Protein AF-A0A382N7G3-F1 (afdb_monomer)

Radius of gyration: 21.04 Å; Cα contacts (8 Å, |Δi|>4): 27; chains: 1; bounding box: 31×36×62 Å

Secondary structure (DSSP, 8-state):
-HHHHHHHHHHHHHHHHHHHHHHHHHHHHHHHHHHHHHS-HHHHHHH---TTSGGGGTTS---GGGSTTSS--S--GGGS-TTT-

Foldseek 3Di:
DVVVVVVVVVVVVVVVVVVVVVVVVVVVVVVVVVLLVQDDPVQNVQADDDPPDPVVVVPDDDQLCPDDVSHDGHRDPVNDDPVND

Structure (mmCIF, N/CA/C/O backbone):
data_AF-A0A382N7G3-F1
#
_entry.id   AF-A0A382N7G3-F1
#
loop_
_atom_site.group_PDB
_atom_site.id
_atom_site.type_symbol
_atom_site.label_atom_id
_atom_site.label_alt_id
_atom_site.label_comp_id
_atom_site.label_asym_id
_atom_site.label_entity_id
_atom_site.label_seq_id
_atom_site.pdbx_PDB_ins_code
_atom_site.Cartn_x
_atom_site.Cartn_y
_atom_site.Cartn_z
_atom_site.occupancy
_atom_site.B_iso_or_equiv
_atom_site.auth_seq_id
_atom_site.auth_comp_id
_atom_site.auth_asym_id
_atom_site.auth_atom_id
_atom_site.pdbx_PDB_model_num
ATOM 1 N N . MET A 1 1 ? -6.342 -19.016 48.947 1.00 56.94 1 MET A N 1
ATOM 2 C CA . MET A 1 1 ? -6.798 -17.614 48.753 1.00 56.94 1 MET A CA 1
ATOM 3 C C . MET A 1 1 ? -5.785 -16.702 48.044 1.00 56.94 1 MET A C 1
ATOM 5 O O . MET A 1 1 ? -6.219 -15.849 47.283 1.00 56.94 1 MET A O 1
ATOM 9 N N . LYS A 1 2 ? -4.460 -16.859 48.226 1.00 50.16 2 LYS A N 1
ATOM 10 C CA . LYS A 1 2 ? -3.446 -16.047 47.508 1.00 50.16 2 LYS A CA 1
ATOM 11 C C . LYS A 1 2 ? -3.360 -16.350 45.997 1.00 50.16 2 LYS A C 1
ATOM 13 O O . LYS A 1 2 ? -3.274 -15.422 45.205 1.00 50.16 2 LYS A O 1
ATOM 18 N N . PHE A 1 3 ? -3.493 -17.618 45.595 1.00 54.12 3 PHE A N 1
ATOM 19 C CA . PHE A 1 3 ? -3.452 -18.027 44.180 1.00 54.12 3 PHE A CA 1
ATOM 20 C C . PHE A 1 3 ? -4.651 -17.538 43.352 1.00 54.12 3 PHE A C 1
ATOM 22 O O . PHE A 1 3 ? -4.476 -17.146 42.205 1.00 54.12 3 PHE A O 1
ATOM 29 N N . ALA A 1 4 ? -5.847 -17.464 43.948 1.00 56.56 4 ALA A N 1
ATOM 30 C CA . ALA A 1 4 ? -7.039 -16.942 43.276 1.00 56.56 4 ALA A CA 1
ATOM 31 C C . ALA A 1 4 ? -6.872 -15.470 42.859 1.00 56.56 4 ALA A C 1
ATOM 33 O O . ALA A 1 4 ? -7.258 -15.109 41.756 1.00 56.56 4 ALA A O 1
ATOM 34 N N . ARG A 1 5 ? -6.219 -14.649 43.697 1.00 57.00 5 ARG A N 1
ATOM 35 C CA . ARG A 1 5 ? -5.947 -13.229 43.412 1.00 57.00 5 ARG A CA 1
ATOM 36 C C . ARG A 1 5 ? -4.912 -13.034 42.300 1.00 57.00 5 ARG A C 1
ATOM 38 O O . ARG A 1 5 ? -5.045 -12.110 41.510 1.00 57.00 5 ARG A O 1
ATOM 45 N N . ILE A 1 6 ? -3.915 -13.919 42.213 1.00 60.88 6 ILE A N 1
ATOM 46 C CA . ILE A 1 6 ? -2.910 -13.900 41.136 1.00 60.88 6 ILE A CA 1
ATOM 47 C C . ILE A 1 6 ? -3.569 -14.239 39.790 1.00 60.88 6 ILE A C 1
ATOM 49 O O . ILE A 1 6 ? -3.334 -13.547 38.803 1.00 60.88 6 ILE A O 1
ATOM 53 N N . PHE A 1 7 ? -4.466 -15.230 39.761 1.00 59.03 7 PHE A N 1
ATOM 54 C CA . PHE A 1 7 ? -5.235 -15.567 38.559 1.00 59.03 7 PHE A CA 1
ATOM 55 C C . PHE A 1 7 ? -6.158 -14.430 38.094 1.00 59.03 7 PHE A C 1
ATOM 57 O O . PHE A 1 7 ? -6.268 -14.194 36.892 1.00 59.03 7 PHE A O 1
ATOM 64 N N . THR A 1 8 ? -6.783 -13.683 39.013 1.00 63.38 8 THR A N 1
ATOM 65 C CA . THR A 1 8 ? -7.643 -12.546 38.637 1.00 63.38 8 THR A CA 1
ATOM 66 C C . THR A 1 8 ? -6.851 -11.398 38.012 1.00 63.38 8 THR A C 1
ATOM 68 O O . THR A 1 8 ? -7.323 -10.792 37.057 1.00 63.38 8 THR A O 1
ATOM 71 N N . VAL A 1 9 ? -5.644 -11.117 38.517 1.00 62.81 9 VAL A N 1
ATOM 72 C CA . VAL A 1 9 ? -4.770 -10.060 37.977 1.00 62.81 9 VAL A CA 1
ATOM 73 C C . VAL A 1 9 ? -4.263 -10.422 36.576 1.00 62.81 9 VAL A C 1
ATOM 75 O O . VAL A 1 9 ? -4.268 -9.583 35.683 1.00 62.81 9 VAL A O 1
ATOM 78 N N . ILE A 1 10 ? -3.886 -11.679 36.332 1.00 63.91 10 ILE A N 1
ATOM 79 C CA . ILE A 1 10 ? -3.425 -12.115 35.001 1.00 63.91 10 ILE A CA 1
ATOM 80 C C . ILE A 1 10 ? -4.564 -12.056 33.968 1.00 63.91 10 ILE A C 1
ATOM 82 O O . ILE A 1 10 ? -4.351 -11.628 32.830 1.00 63.91 10 ILE A O 1
ATOM 86 N N . ALA A 1 11 ? -5.784 -12.434 34.359 1.00 62.78 11 ALA A N 1
ATOM 87 C CA . ALA A 1 11 ? -6.947 -12.374 33.478 1.00 62.78 11 ALA A CA 1
ATOM 88 C C . ALA A 1 11 ? -7.309 -10.930 33.075 1.00 62.78 11 ALA A C 1
ATOM 90 O O . ALA A 1 11 ? -7.601 -10.675 31.906 1.00 62.78 11 ALA A O 1
ATOM 91 N N . SER A 1 12 ? -7.241 -9.969 34.002 1.00 63.34 12 SER A N 1
ATOM 92 C CA . SER A 1 12 ? -7.550 -8.564 33.707 1.00 63.34 12 SER A CA 1
ATOM 93 C C . SER A 1 12 ? -6.469 -7.866 32.874 1.00 63.34 12 SER A C 1
ATOM 95 O O . SER A 1 12 ? -6.817 -7.105 31.969 1.00 63.34 12 SER A O 1
ATOM 97 N N . LEU A 1 13 ? -5.180 -8.172 33.081 1.00 62.50 13 LEU A N 1
ATOM 98 C CA . LEU A 1 13 ? -4.114 -7.683 32.192 1.00 62.50 13 LEU A CA 1
ATOM 99 C C . LEU A 1 13 ? -4.243 -8.240 30.764 1.00 62.50 13 LEU A C 1
ATOM 101 O O . LEU A 1 13 ? -4.041 -7.502 29.800 1.00 62.50 13 LEU A O 1
ATOM 105 N N . SER A 1 14 ? -4.620 -9.513 30.619 1.00 64.06 14 SER A N 1
ATOM 106 C CA . SER A 1 14 ? -4.803 -10.139 29.300 1.00 64.06 14 SER A CA 1
ATOM 107 C C . SER A 1 14 ? -5.961 -9.500 28.521 1.00 64.06 14 SER A C 1
ATOM 109 O O . SER A 1 14 ? -5.839 -9.240 27.325 1.00 64.06 14 SER A O 1
ATOM 111 N N . PHE A 1 15 ? -7.063 -9.171 29.202 1.00 60.09 15 PHE A N 1
ATOM 112 C CA . PHE A 1 15 ? -8.223 -8.530 28.578 1.00 60.09 15 PHE A CA 1
ATOM 113 C C . PHE A 1 15 ? -7.930 -7.087 28.131 1.00 60.09 15 PHE A C 1
ATOM 115 O O . PHE A 1 15 ? -8.292 -6.698 27.022 1.00 60.09 15 PHE A O 1
ATOM 122 N N . ALA A 1 16 ? -7.218 -6.305 28.950 1.00 62.81 16 ALA A N 1
ATOM 123 C CA . ALA A 1 16 ? -6.845 -4.928 28.616 1.00 62.81 16 ALA A CA 1
ATOM 124 C C . ALA A 1 16 ? -5.816 -4.827 27.469 1.00 62.81 16 ALA A C 1
ATOM 126 O O . ALA A 1 16 ? -5.807 -3.851 26.720 1.00 62.81 16 ALA A O 1
ATOM 127 N N . ALA A 1 17 ? -4.944 -5.826 27.304 1.00 62.47 17 ALA A N 1
ATOM 128 C CA . ALA A 1 17 ? -4.028 -5.883 26.164 1.00 62.47 17 ALA A CA 1
ATOM 129 C C . ALA A 1 17 ? -4.773 -6.157 24.844 1.00 62.47 17 ALA A C 1
ATOM 131 O O . ALA A 1 17 ? -4.450 -5.579 23.804 1.00 62.47 17 ALA A O 1
ATOM 132 N N . GLN A 1 18 ? -5.807 -7.001 24.885 1.00 63.53 18 GLN A N 1
ATOM 133 C CA . GLN A 1 18 ? -6.563 -7.396 23.698 1.00 63.53 18 GLN A CA 1
ATOM 134 C C . GLN A 1 18 ? -7.479 -6.281 23.170 1.00 63.53 18 GLN A C 1
ATOM 136 O O . GLN A 1 18 ? -7.627 -6.136 21.955 1.00 63.53 18 GLN A O 1
ATOM 141 N N . THR A 1 19 ? -8.043 -5.447 24.050 1.00 65.00 19 THR A N 1
ATOM 142 C CA . THR A 1 19 ? -8.866 -4.293 23.643 1.00 65.00 19 THR A CA 1
ATOM 143 C C . THR A 1 19 ? -8.050 -3.217 22.925 1.00 65.00 19 THR A C 1
ATOM 145 O O . THR A 1 19 ? -8.511 -2.675 21.922 1.00 65.00 19 THR A O 1
ATOM 148 N N . GLN A 1 20 ? -6.821 -2.951 23.377 1.00 67.75 20 GLN A N 1
ATOM 149 C CA . GLN A 1 20 ? -5.925 -1.979 22.741 1.00 67.75 20 GLN A CA 1
ATOM 150 C C . GLN A 1 20 ? -5.395 -2.466 21.386 1.00 67.75 20 GLN A C 1
ATOM 152 O O . GLN A 1 20 ? -5.328 -1.701 20.429 1.00 67.75 20 GLN A O 1
ATOM 157 N N . ALA A 1 21 ? -5.065 -3.754 21.254 1.00 67.75 21 ALA A N 1
ATOM 158 C CA . ALA A 1 21 ? -4.675 -4.311 19.958 1.00 67.75 21 ALA A CA 1
ATOM 159 C C . ALA A 1 21 ? -5.814 -4.205 18.923 1.00 67.75 21 ALA A C 1
ATOM 161 O O . ALA A 1 21 ? -5.572 -3.884 17.759 1.00 67.75 21 ALA A O 1
ATOM 162 N N . ALA A 1 22 ? -7.065 -4.418 19.349 1.00 74.19 22 ALA A N 1
ATOM 163 C CA . ALA A 1 22 ? -8.230 -4.308 18.475 1.00 74.19 22 ALA A CA 1
ATOM 164 C C . ALA A 1 22 ? -8.468 -2.874 17.964 1.00 74.19 22 ALA A C 1
ATOM 166 O O . ALA A 1 22 ? -8.840 -2.700 16.801 1.00 74.19 22 ALA A O 1
ATOM 167 N N . SER A 1 23 ? -8.231 -1.845 18.790 1.00 85.56 23 SER A N 1
ATOM 168 C CA . SER A 1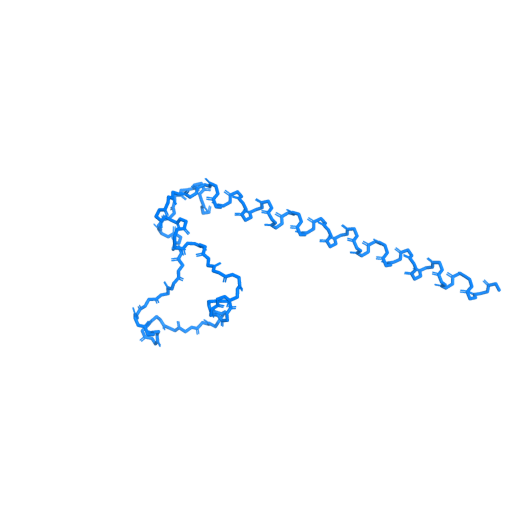 23 ? -8.363 -0.449 18.349 1.00 85.56 23 SER A CA 1
ATOM 169 C C . SER A 1 23 ? -7.294 -0.074 17.323 1.00 85.56 23 SER A C 1
ATOM 171 O O . SER A 1 23 ? -7.632 0.489 16.284 1.00 85.56 23 SER A O 1
ATOM 173 N N . VAL A 1 24 ? -6.039 -0.483 17.540 1.00 91.25 24 VAL A N 1
ATOM 174 C CA . VAL A 1 24 ? -4.935 -0.228 16.596 1.00 91.25 24 VAL A CA 1
ATOM 175 C C . VAL A 1 24 ? -5.207 -0.869 15.235 1.00 91.25 24 VAL A C 1
ATOM 177 O O . VAL A 1 24 ? -5.089 -0.207 14.205 1.00 91.25 24 VAL A O 1
ATOM 180 N N . VAL A 1 25 ? -5.633 -2.138 15.210 1.00 91.88 25 VAL A N 1
ATOM 181 C CA . VAL A 1 25 ? -5.973 -2.830 13.953 1.00 91.88 25 VAL A CA 1
ATOM 182 C C . VAL A 1 25 ? -7.082 -2.091 13.205 1.00 91.88 25 VAL A C 1
ATOM 184 O O . VAL A 1 25 ? -6.987 -1.896 11.989 1.00 91.88 25 VAL A O 1
ATOM 187 N N . LYS A 1 26 ? -8.120 -1.643 13.919 1.00 93.94 26 LYS A N 1
ATOM 188 C CA . LYS A 1 26 ? -9.230 -0.893 13.328 1.00 93.94 26 LYS A CA 1
ATOM 189 C C . LYS A 1 26 ? -8.756 0.428 12.722 1.00 93.94 26 LYS A C 1
ATOM 191 O O . LYS A 1 26 ? -9.089 0.713 11.576 1.00 93.94 26 LYS A O 1
ATOM 196 N N . GLU A 1 27 ? -7.978 1.212 13.459 1.00 95.56 27 GLU A N 1
ATOM 197 C CA . GLU A 1 27 ? -7.471 2.511 13.003 1.00 95.56 27 GLU A CA 1
ATOM 198 C C . GLU A 1 27 ? -6.554 2.374 11.782 1.00 95.56 27 GLU A C 1
ATOM 200 O O . GLU A 1 27 ? -6.747 3.079 10.792 1.00 95.56 27 GLU A O 1
ATOM 205 N N . MET A 1 28 ? -5.627 1.408 11.796 1.00 95.00 28 MET A N 1
ATOM 206 C CA . MET A 1 28 ? -4.760 1.118 10.647 1.00 95.00 28 MET A CA 1
ATOM 207 C C . MET A 1 28 ? -5.565 0.701 9.411 1.00 95.00 28 MET A C 1
ATOM 209 O O . MET A 1 28 ? -5.275 1.151 8.303 1.00 95.00 28 MET A O 1
ATOM 213 N N . THR A 1 29 ? -6.597 -0.128 9.598 1.00 95.50 29 THR A N 1
ATOM 214 C CA . THR A 1 29 ? -7.482 -0.568 8.508 1.00 95.50 29 THR A CA 1
ATOM 215 C C . THR A 1 29 ? -8.247 0.611 7.910 1.00 95.50 29 THR A C 1
ATOM 217 O O . THR A 1 29 ? -8.302 0.756 6.691 1.00 95.50 29 THR A O 1
ATOM 220 N N . VAL A 1 30 ? -8.801 1.487 8.755 1.00 96.88 30 VAL A N 1
ATOM 221 C CA . VAL A 1 30 ? -9.502 2.700 8.307 1.00 96.88 30 VAL A CA 1
ATOM 222 C C . VAL A 1 30 ? -8.558 3.617 7.531 1.00 96.88 30 VAL A C 1
ATOM 224 O O . VAL A 1 30 ? -8.912 4.068 6.446 1.00 96.88 30 VAL A O 1
ATOM 227 N N . ALA A 1 31 ? -7.348 3.857 8.037 1.00 95.88 31 ALA A N 1
ATOM 228 C CA . ALA A 1 31 ? -6.366 4.697 7.358 1.00 95.88 31 ALA A CA 1
ATOM 229 C C . ALA A 1 31 ? -5.968 4.134 5.982 1.00 95.88 31 ALA A C 1
ATOM 231 O O . ALA A 1 31 ? -5.940 4.877 5.000 1.00 95.88 31 ALA A O 1
ATOM 232 N N . ALA A 1 32 ? -5.716 2.823 5.891 1.00 95.31 32 ALA A N 1
ATOM 233 C CA . ALA A 1 32 ? -5.384 2.163 4.630 1.00 95.31 32 ALA A CA 1
ATOM 234 C C . ALA A 1 32 ? -6.531 2.257 3.611 1.00 95.31 32 ALA A C 1
ATOM 236 O O . ALA A 1 32 ? -6.291 2.596 2.452 1.00 95.31 32 ALA A O 1
ATOM 237 N N . ASN A 1 33 ? -7.773 2.023 4.044 1.00 96.38 33 ASN A N 1
ATOM 238 C CA . ASN A 1 33 ? -8.945 2.140 3.175 1.00 96.38 33 ASN A CA 1
ATOM 239 C C . ASN A 1 33 ? -9.153 3.580 2.699 1.00 96.38 33 ASN A C 1
ATOM 241 O O . ASN A 1 33 ? -9.306 3.797 1.504 1.00 96.38 33 ASN A O 1
ATOM 245 N N . ASN A 1 34 ? -9.054 4.567 3.594 1.00 97.06 34 ASN A N 1
ATOM 246 C CA . ASN A 1 34 ? -9.173 5.980 3.228 1.00 97.06 34 ASN A CA 1
ATOM 247 C C . ASN A 1 34 ? -8.127 6.394 2.184 1.00 97.06 34 ASN A C 1
ATOM 249 O O . ASN A 1 34 ? -8.449 7.122 1.242 1.00 97.06 34 ASN A O 1
ATOM 253 N N . LEU A 1 35 ? -6.880 5.921 2.329 1.00 95.94 35 LEU A N 1
ATOM 254 C CA . LEU A 1 35 ? -5.851 6.136 1.317 1.00 95.94 35 LEU A CA 1
ATOM 255 C C . LEU A 1 35 ? -6.295 5.525 -0.010 1.00 95.94 35 LEU A C 1
ATOM 257 O O . LEU A 1 35 ? -6.371 6.255 -0.991 1.00 95.94 35 LEU A O 1
ATOM 261 N N . LEU A 1 36 ? -6.623 4.230 -0.044 1.00 96.62 36 LEU A N 1
ATOM 262 C CA . LEU A 1 36 ? -7.025 3.548 -1.274 1.00 96.62 36 LEU A CA 1
ATOM 263 C C . LEU A 1 36 ? -8.225 4.230 -1.938 1.00 96.62 36 LEU A C 1
ATOM 265 O O . LEU A 1 36 ? -8.181 4.475 -3.138 1.00 96.62 36 LEU A O 1
ATOM 269 N N . ASP A 1 37 ? -9.254 4.602 -1.185 1.00 97.50 37 ASP A N 1
ATOM 270 C CA . ASP A 1 37 ? -10.456 5.257 -1.708 1.00 97.50 37 ASP A CA 1
ATOM 271 C C . ASP A 1 37 ? -10.169 6.625 -2.332 1.00 97.50 37 ASP A C 1
ATOM 273 O O . ASP A 1 37 ? -10.846 7.027 -3.278 1.00 97.50 37 ASP A O 1
ATOM 277 N N . SER A 1 38 ? -9.128 7.316 -1.866 1.00 97.62 38 SER A N 1
ATOM 278 C CA . SER A 1 38 ? -8.705 8.598 -2.432 1.00 97.62 38 SER A CA 1
ATOM 279 C C . SER A 1 38 ? -7.960 8.483 -3.769 1.00 97.62 38 SER A C 1
ATOM 281 O O . SER A 1 38 ? -7.756 9.505 -4.429 1.00 97.62 38 SER A O 1
ATOM 283 N N . LEU A 1 39 ? -7.519 7.281 -4.160 1.00 98.06 39 LEU A N 1
ATOM 284 C CA . LEU A 1 39 ? -6.694 7.039 -5.347 1.00 98.06 39 LEU A CA 1
ATOM 285 C C . LEU A 1 39 ? -7.539 6.731 -6.592 1.00 98.06 39 LEU A C 1
ATOM 287 O O . LEU 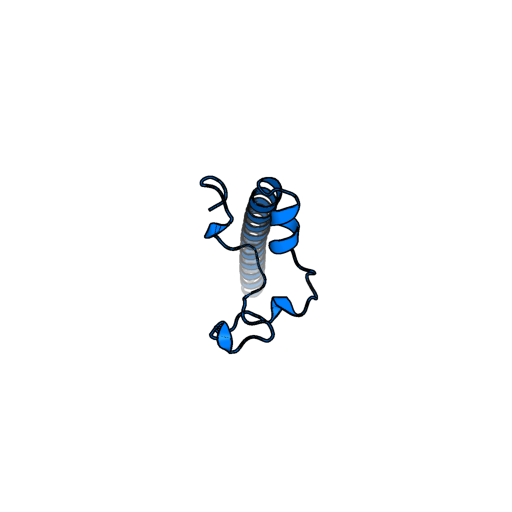A 1 39 ? -8.523 5.988 -6.533 1.00 98.06 39 LEU A O 1
ATOM 291 N N . ASP A 1 40 ? -7.100 7.224 -7.751 1.00 97.81 40 ASP A N 1
ATOM 292 C CA . ASP A 1 40 ? -7.632 6.769 -9.040 1.00 97.81 40 ASP A CA 1
ATOM 293 C C . ASP A 1 40 ? -7.165 5.336 -9.383 1.00 97.81 40 ASP A C 1
ATOM 295 O O . ASP A 1 40 ? -6.343 4.733 -8.686 1.00 97.81 40 ASP A O 1
ATOM 299 N N . SER A 1 41 ? -7.694 4.752 -10.463 1.00 97.44 41 SER A N 1
ATOM 300 C CA . SER A 1 41 ? -7.364 3.376 -10.863 1.00 97.44 41 SER A CA 1
ATOM 301 C C . SER A 1 41 ? -5.877 3.173 -11.184 1.00 97.44 41 SER A C 1
ATOM 303 O O . SER A 1 41 ? -5.314 2.132 -10.837 1.00 97.44 41 SER A O 1
ATOM 305 N N . ALA A 1 42 ? -5.220 4.162 -11.794 1.00 96.88 42 ALA A N 1
ATOM 306 C CA . ALA A 1 42 ? -3.806 4.088 -12.147 1.00 96.88 42 ALA A CA 1
ATOM 307 C C . ALA A 1 42 ? -2.906 4.200 -10.907 1.00 96.88 42 ALA A C 1
ATOM 309 O O . ALA A 1 42 ? -1.876 3.528 -10.819 1.00 96.88 42 ALA A O 1
ATOM 310 N N . GLN A 1 43 ? -3.294 5.022 -9.935 1.00 97.50 43 GLN A N 1
ATOM 311 C CA . GLN A 1 43 ? -2.627 5.150 -8.646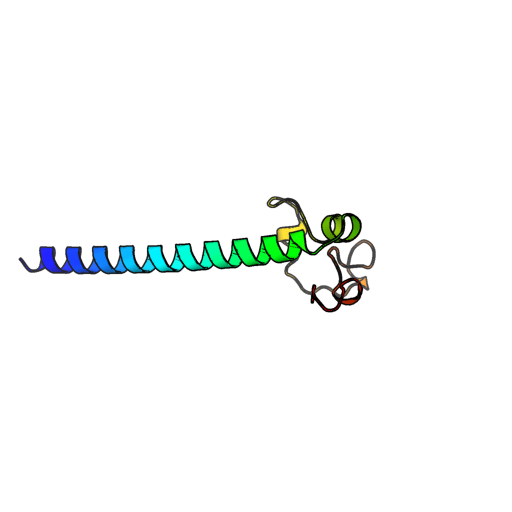 1.00 97.50 43 GLN A CA 1
ATOM 312 C C . GLN A 1 43 ? -2.819 3.889 -7.789 1.00 97.50 43 GLN A C 1
ATOM 314 O O . GLN A 1 43 ? -1.834 3.366 -7.264 1.00 97.50 43 GLN A O 1
ATOM 319 N N . LYS A 1 44 ? -4.045 3.347 -7.701 1.00 96.81 44 LYS A N 1
ATOM 320 C CA . LYS A 1 44 ? -4.345 2.093 -6.978 1.00 96.81 44 LYS A CA 1
ATOM 321 C C . LYS A 1 44 ? -3.494 0.931 -7.478 1.00 96.81 44 LYS A C 1
ATOM 323 O O . LYS A 1 44 ? -2.902 0.226 -6.665 1.00 96.81 44 LYS A O 1
ATOM 328 N N . ALA A 1 45 ? -3.362 0.785 -8.798 1.00 95.56 45 ALA A N 1
ATOM 329 C CA . ALA A 1 45 ? -2.543 -0.259 -9.415 1.00 95.56 45 ALA A CA 1
ATOM 330 C C . ALA A 1 45 ? -1.050 -0.179 -9.038 1.00 95.56 45 ALA A C 1
ATOM 332 O O . ALA A 1 45 ? -0.338 -1.176 -9.130 1.00 95.56 45 ALA A O 1
ATOM 333 N N . LYS A 1 46 ? -0.562 0.995 -8.615 1.00 95.12 46 LYS A N 1
ATOM 334 C CA . LYS A 1 46 ? 0.810 1.183 -8.120 1.00 95.12 46 LYS A CA 1
ATOM 335 C C . LYS A 1 46 ? 0.926 1.043 -6.602 1.00 95.12 46 LYS A C 1
ATOM 337 O O . LYS A 1 46 ? 2.019 0.764 -6.121 1.00 95.12 46 LYS A O 1
ATOM 342 N N . ALA A 1 47 ? -0.147 1.303 -5.855 1.00 95.00 47 ALA A N 1
ATOM 343 C CA . ALA A 1 47 ? -0.139 1.353 -4.393 1.00 95.00 47 ALA A CA 1
ATOM 344 C C . ALA A 1 47 ? -0.456 0.003 -3.730 1.00 95.00 47 ALA A C 1
ATOM 346 O O . ALA A 1 47 ? 0.059 -0.272 -2.648 1.00 95.00 47 ALA A O 1
ATOM 347 N N . ALA A 1 48 ? -1.292 -0.826 -4.359 1.00 94.44 48 ALA A N 1
ATOM 348 C CA . ALA A 1 48 ? -1.715 -2.111 -3.814 1.00 94.44 48 ALA A CA 1
ATOM 349 C C . ALA A 1 48 ? -0.862 -3.271 -4.350 1.00 94.44 48 ALA A C 1
ATOM 351 O O . ALA A 1 48 ? -0.557 -3.339 -5.539 1.00 94.44 48 ALA A O 1
ATOM 352 N N . PHE A 1 49 ? -0.519 -4.206 -3.463 1.00 92.75 49 PHE A N 1
ATOM 353 C CA . PHE A 1 49 ? 0.201 -5.440 -3.780 1.00 92.75 49 PHE A CA 1
ATOM 354 C C . PHE A 1 49 ? -0.457 -6.623 -3.074 1.00 92.75 49 PHE A C 1
ATOM 356 O O . PHE A 1 49 ? -1.103 -6.453 -2.036 1.00 92.75 49 PHE A O 1
ATOM 363 N N . ASP A 1 50 ? -0.243 -7.827 -3.601 1.00 93.25 50 ASP A N 1
ATOM 364 C CA . ASP A 1 50 ? -0.683 -9.052 -2.941 1.00 93.25 50 ASP A CA 1
ATOM 365 C C . ASP A 1 50 ? -0.015 -9.199 -1.571 1.00 93.25 50 ASP A C 1
ATOM 367 O O . ASP A 1 50 ? 1.198 -9.029 -1.426 1.00 93.25 50 ASP A O 1
ATOM 371 N N . PHE A 1 51 ? -0.791 -9.587 -0.559 1.00 89.31 51 PHE A N 1
ATOM 372 C CA . PHE A 1 51 ? -0.286 -9.717 0.812 1.00 89.31 51 PHE A CA 1
ATOM 373 C C . PHE A 1 51 ? 0.853 -10.746 0.947 1.00 89.31 51 PHE A C 1
ATOM 375 O O . PHE A 1 51 ? 1.778 -10.565 1.742 1.00 89.31 51 PHE A O 1
ATOM 382 N N . ASN A 1 52 ? 0.811 -11.810 0.140 1.00 93.56 52 ASN A N 1
ATOM 383 C CA . ASN A 1 52 ? 1.859 -12.834 0.056 1.00 93.56 52 ASN A CA 1
ATOM 384 C C . ASN A 1 52 ? 2.848 -12.580 -1.100 1.00 93.56 52 ASN A C 1
ATOM 386 O O . ASN A 1 52 ? 3.583 -13.480 -1.504 1.00 93.56 52 ASN A O 1
ATOM 390 N N . GLY A 1 53 ? 2.859 -11.362 -1.647 1.00 91.12 53 GLY A N 1
ATOM 391 C CA . GLY A 1 53 ? 3.784 -10.932 -2.687 1.00 91.12 53 GLY A CA 1
ATOM 392 C C . GLY A 1 53 ? 5.219 -10.766 -2.182 1.00 91.12 53 GLY A C 1
ATOM 393 O O . GLY A 1 53 ? 5.494 -10.645 -0.986 1.00 91.12 53 GLY A O 1
ATOM 394 N N . LYS A 1 54 ? 6.162 -10.712 -3.125 1.00 88.38 54 LYS A N 1
ATOM 395 C CA . LYS A 1 54 ? 7.608 -10.562 -2.856 1.00 88.38 54 LYS A CA 1
ATOM 396 C C . LYS A 1 54 ? 7.920 -9.181 -2.275 1.00 88.38 54 LYS A C 1
ATOM 398 O O . LYS A 1 54 ? 8.878 -9.010 -1.527 1.00 88.38 54 LYS A O 1
ATOM 403 N N . GLU A 1 55 ? 7.087 -8.207 -2.625 1.00 87.06 55 GLU A N 1
ATOM 404 C CA . GLU A 1 55 ? 7.153 -6.802 -2.245 1.00 87.06 55 GLU A CA 1
ATOM 405 C C . GLU A 1 55 ? 7.095 -6.605 -0.729 1.00 87.06 55 GLU A C 1
ATOM 407 O O . GLU A 1 55 ? 7.725 -5.686 -0.211 1.00 87.06 55 G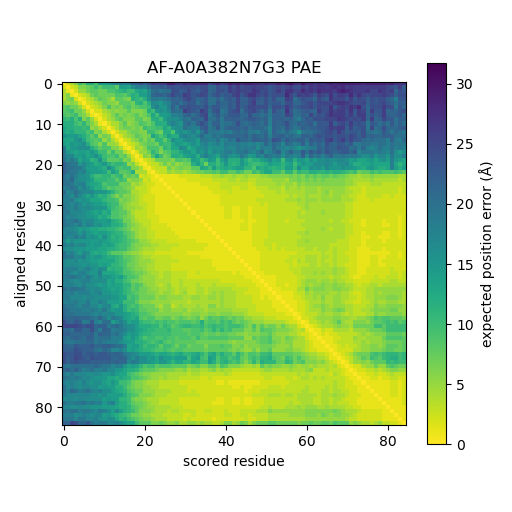LU A O 1
ATOM 412 N N . ARG A 1 56 ? 6.446 -7.518 0.006 1.00 87.81 56 ARG A N 1
ATOM 413 C CA . ARG A 1 56 ? 6.414 -7.509 1.476 1.00 87.81 56 ARG A CA 1
ATOM 414 C C . ARG A 1 56 ? 7.810 -7.582 2.107 1.00 87.81 56 ARG A C 1
ATOM 416 O O . ARG A 1 56 ? 8.004 -7.143 3.237 1.00 87.81 56 ARG A O 1
ATOM 423 N N . LEU A 1 57 ? 8.790 -8.121 1.383 1.00 86.62 57 LEU A N 1
ATOM 424 C CA . LEU A 1 57 ? 10.173 -8.262 1.842 1.00 86.62 57 LEU A CA 1
ATOM 425 C C . LEU A 1 57 ? 11.073 -7.097 1.391 1.00 86.62 57 LEU A C 1
ATOM 427 O O . LEU A 1 57 ? 12.260 -7.066 1.717 1.00 86.62 57 LEU A O 1
ATOM 431 N N . TYR A 1 58 ? 10.538 -6.115 0.658 1.00 84.12 58 TYR A N 1
ATOM 432 C CA . TYR A 1 58 ? 11.297 -4.981 0.111 1.00 84.12 58 TYR A CA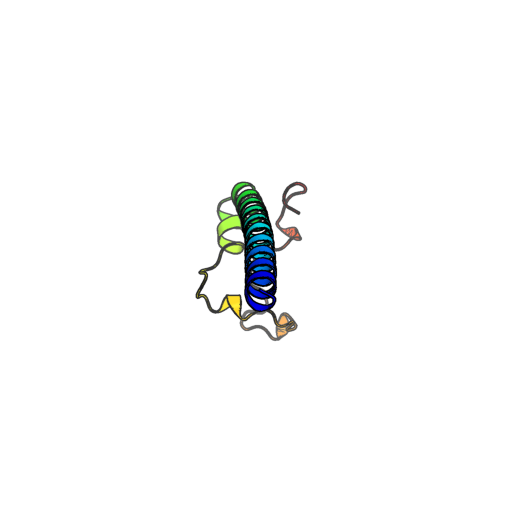 1
ATOM 433 C C . TYR A 1 58 ? 11.411 -3.807 1.095 1.00 84.12 58 TYR A C 1
ATOM 435 O O . TYR A 1 58 ? 11.341 -2.643 0.710 1.00 84.12 58 TYR A O 1
ATOM 443 N N . TRP A 1 59 ? 11.617 -4.107 2.376 1.00 82.94 59 TRP A N 1
ATOM 444 C CA . TRP A 1 59 ? 11.828 -3.105 3.427 1.00 82.94 59 TRP A CA 1
ATOM 445 C C . TRP A 1 59 ? 13.245 -2.507 3.419 1.00 82.94 59 TRP A C 1
ATOM 447 O O . TRP A 1 59 ? 13.492 -1.472 4.032 1.00 82.94 59 TRP A O 1
ATOM 457 N N . HIS A 1 60 ? 14.181 -3.134 2.706 1.00 82.94 60 HIS A N 1
ATOM 458 C CA . HIS A 1 60 ? 15.567 -2.691 2.618 1.00 82.94 60 HIS A CA 1
ATOM 459 C C . HIS A 1 60 ? 15.716 -1.424 1.766 1.00 82.94 60 HIS A C 1
ATOM 461 O O . HIS A 1 60 ? 15.119 -1.275 0.690 1.00 82.94 60 HIS A O 1
ATOM 467 N N . PHE A 1 61 ? 16.595 -0.522 2.1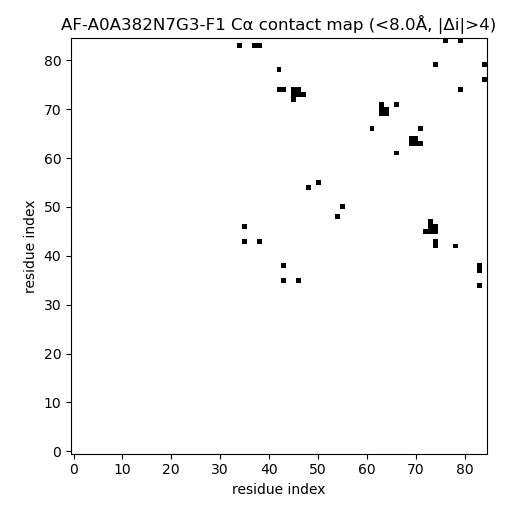98 1.00 78.69 61 PHE A N 1
ATOM 468 C CA . PHE A 1 61 ? 17.013 0.592 1.361 1.00 78.69 61 PHE A CA 1
ATOM 469 C C . PHE A 1 61 ? 18.128 0.147 0.401 1.00 78.69 61 PHE A C 1
ATOM 471 O O . PHE A 1 61 ? 19.271 -0.025 0.807 1.00 78.69 61 PHE A O 1
ATOM 478 N N . LEU A 1 62 ? 17.788 -0.015 -0.880 1.00 83.19 62 LEU A N 1
ATOM 479 C CA . LEU A 1 62 ? 18.739 -0.202 -1.979 1.00 83.19 62 LEU A CA 1
ATOM 480 C C . LEU A 1 62 ? 18.708 1.035 -2.896 1.00 83.19 62 LEU A C 1
ATOM 482 O O . LEU A 1 62 ? 17.609 1.465 -3.268 1.00 83.19 62 LEU A O 1
ATOM 486 N N . PRO A 1 63 ? 19.856 1.627 -3.270 1.00 86.94 63 PRO A N 1
ATOM 487 C CA . PRO A 1 63 ? 19.909 2.635 -4.329 1.00 86.94 63 PRO A CA 1
ATOM 488 C C . PRO A 1 63 ? 19.138 2.171 -5.572 1.00 86.94 63 PRO A C 1
ATOM 490 O O . PRO A 1 63 ? 19.132 0.980 -5.894 1.00 86.94 63 PRO A O 1
ATOM 493 N N . ALA A 1 64 ? 18.426 3.084 -6.237 1.00 83.12 64 ALA A N 1
ATOM 494 C CA . ALA A 1 64 ? 17.499 2.719 -7.312 1.00 83.12 64 ALA A CA 1
ATOM 495 C C . ALA A 1 64 ? 18.221 2.041 -8.488 1.00 83.12 64 ALA A C 1
ATOM 497 O O . ALA A 1 64 ? 17.688 1.116 -9.096 1.00 83.12 64 ALA A O 1
ATOM 498 N N . GLU A 1 65 ? 19.462 2.449 -8.733 1.00 86.88 65 GLU A N 1
ATOM 499 C CA . GLU A 1 65 ? 20.384 1.928 -9.739 1.00 86.88 65 GLU A CA 1
ATOM 500 C C . GLU A 1 65 ? 20.750 0.457 -9.490 1.00 86.88 65 GLU A C 1
ATOM 502 O O . GLU A 1 65 ? 21.069 -0.272 -10.425 1.00 86.88 65 GLU A O 1
ATOM 507 N N . MET A 1 66 ? 20.670 0.001 -8.234 1.00 87.56 66 MET A N 1
ATOM 508 C CA . MET A 1 66 ? 20.938 -1.385 -7.839 1.00 87.56 66 MET A CA 1
ATOM 509 C C . MET A 1 66 ? 19.697 -2.283 -7.936 1.00 87.56 66 MET A C 1
ATOM 511 O O . MET A 1 66 ? 19.796 -3.499 -7.764 1.00 87.56 66 MET A O 1
ATOM 515 N N . LEU A 1 67 ? 18.514 -1.715 -8.194 1.00 82.81 67 LEU A N 1
ATOM 516 C CA . LEU A 1 67 ? 17.289 -2.483 -8.385 1.00 82.81 67 LEU A CA 1
ATOM 517 C C . LEU A 1 67 ? 17.184 -2.959 -9.833 1.00 82.81 67 LEU A C 1
ATOM 519 O O . LEU A 1 67 ? 17.394 -2.205 -10.783 1.00 82.81 67 LEU A O 1
ATOM 523 N N . LYS A 1 68 ? 16.763 -4.212 -10.020 1.00 76.81 68 LYS A N 1
ATOM 524 C CA . LYS A 1 68 ? 16.431 -4.736 -11.347 1.00 76.81 68 LYS A CA 1
ATOM 525 C C . LYS A 1 68 ? 15.278 -3.911 -11.940 1.00 76.81 68 LYS A C 1
ATOM 527 O O . LYS A 1 68 ? 14.153 -4.004 -11.457 1.00 76.81 68 LYS A O 1
ATOM 532 N N . GLY A 1 69 ? 15.563 -3.119 -12.975 1.00 78.38 69 GLY A N 1
ATOM 533 C CA . GLY A 1 69 ? 14.608 -2.180 -13.583 1.00 78.38 69 GLY A CA 1
ATOM 534 C C . GLY A 1 69 ? 14.773 -0.714 -13.155 1.00 78.38 69 GLY A C 1
ATOM 535 O O . GLY A 1 69 ? 13.936 0.110 -13.518 1.00 78.38 69 GLY A O 1
ATOM 536 N N . GLY A 1 70 ? 15.821 -0.378 -12.391 1.00 81.50 70 GLY A N 1
ATOM 537 C CA . GLY A 1 70 ? 16.263 1.001 -12.133 1.00 81.50 70 GLY A CA 1
ATOM 538 C C . GLY A 1 70 ? 15.297 1.875 -11.326 1.00 81.50 70 GLY A C 1
ATOM 539 O O . GLY A 1 70 ? 15.489 3.084 -11.230 1.00 81.50 70 GLY A O 1
ATOM 540 N N . SER A 1 71 ? 14.222 1.305 -10.776 1.00 83.19 71 SER A N 1
ATOM 541 C CA . SER A 1 71 ? 13.180 2.058 -10.078 1.00 83.19 71 SER A CA 1
ATOM 542 C C . SER A 1 71 ? 12.506 1.234 -8.984 1.00 83.19 71 SER A C 1
ATOM 544 O O . SER A 1 71 ? 12.457 0.003 -9.028 1.00 83.19 71 SER A O 1
ATOM 546 N N . ARG A 1 72 ? 11.984 1.934 -7.971 1.00 85.88 72 ARG A N 1
ATOM 547 C CA . ARG A 1 72 ? 11.192 1.330 -6.895 1.00 85.88 72 ARG A CA 1
ATOM 548 C C . ARG A 1 72 ? 9.748 1.136 -7.342 1.00 85.88 72 ARG A C 1
ATOM 550 O O . ARG A 1 72 ? 9.148 2.042 -7.917 1.00 85.88 72 ARG A O 1
ATOM 557 N N . LYS A 1 73 ? 9.195 -0.031 -7.014 1.00 88.44 73 LYS A N 1
ATOM 558 C CA . LYS A 1 73 ? 7.754 -0.289 -7.085 1.00 88.44 73 LYS A CA 1
ATOM 559 C C . LYS A 1 73 ? 7.024 0.554 -6.036 1.00 88.44 73 LYS A C 1
ATOM 561 O O . LYS A 1 73 ? 7.600 0.861 -4.993 1.00 88.44 73 LYS A O 1
ATOM 566 N N . GLY A 1 74 ? 5.768 0.890 -6.307 1.00 91.50 74 GLY A N 1
ATOM 567 C CA . GLY A 1 74 ? 4.935 1.694 -5.414 1.00 91.50 74 GLY A CA 1
ATOM 568 C C . GLY A 1 74 ? 4.419 2.974 -6.068 1.00 91.50 74 GLY A C 1
ATOM 569 O O . GLY A 1 74 ? 4.969 3.455 -7.063 1.00 91.50 74 GLY A O 1
ATOM 570 N N . LEU A 1 75 ? 3.371 3.551 -5.480 1.00 94.69 75 LEU A N 1
ATOM 571 C CA . LEU A 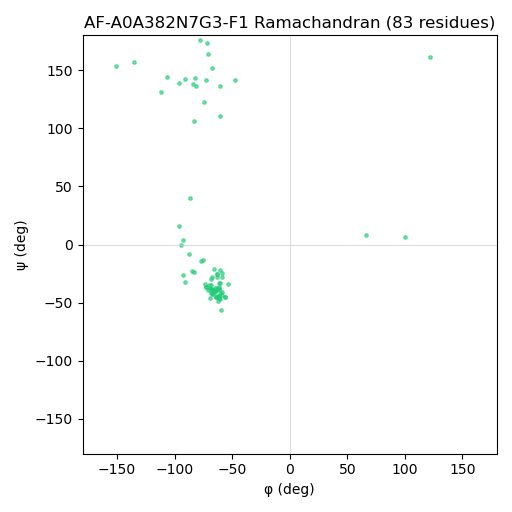1 75 ? 2.923 4.904 -5.792 1.00 94.69 75 LEU A CA 1
ATOM 572 C C . LEU A 1 75 ? 3.892 5.915 -5.167 1.00 94.69 75 LEU A C 1
ATOM 574 O O . LEU A 1 75 ? 4.123 5.904 -3.960 1.00 94.69 75 LEU A O 1
ATOM 578 N N . GLN A 1 76 ? 4.477 6.792 -5.980 1.00 92.94 76 GLN A N 1
ATOM 579 C CA . GLN A 1 76 ? 5.384 7.824 -5.476 1.00 92.94 76 GLN A CA 1
ATOM 580 C C . GLN A 1 76 ? 4.594 9.023 -4.939 1.00 92.94 76 GLN A C 1
ATOM 582 O O . GLN A 1 76 ? 3.648 9.463 -5.584 1.00 92.94 76 GLN A O 1
ATOM 587 N N . ILE A 1 77 ? 5.058 9.649 -3.850 1.00 94.19 77 ILE A N 1
ATOM 588 C CA . ILE A 1 77 ? 4.444 10.874 -3.288 1.00 94.19 77 ILE A CA 1
ATOM 589 C C . ILE A 1 77 ? 4.308 11.994 -4.338 1.00 94.19 77 ILE A C 1
ATOM 591 O O . ILE A 1 77 ? 3.333 12.737 -4.346 1.00 94.19 77 ILE A O 1
ATOM 595 N N . LYS A 1 78 ? 5.248 12.094 -5.289 1.00 95.06 78 LYS A N 1
ATOM 596 C CA . LYS A 1 78 ? 5.189 13.071 -6.396 1.00 95.06 78 LYS A CA 1
ATOM 597 C C . LYS A 1 78 ? 4.027 12.833 -7.371 1.00 95.06 78 LYS A C 1
ATOM 599 O O . LYS A 1 78 ? 3.658 13.742 -8.102 1.00 95.06 78 LYS A O 1
ATOM 604 N N . GLN A 1 79 ? 3.484 11.618 -7.405 1.00 95.62 79 GLN A N 1
ATOM 605 C CA . GLN A 1 79 ? 2.333 11.229 -8.224 1.00 95.62 79 GLN A CA 1
ATOM 606 C C . GLN A 1 79 ? 1.008 11.386 -7.462 1.00 95.62 79 GLN A C 1
ATOM 608 O O . GLN A 1 79 ? -0.036 11.001 -7.983 1.00 95.62 79 GLN A O 1
ATOM 613 N N . MET A 1 80 ? 1.047 11.912 -6.234 1.00 97.50 80 MET A N 1
ATOM 614 C CA . MET A 1 80 ? -0.107 12.105 -5.362 1.00 97.50 80 MET A CA 1
ATOM 615 C C . MET A 1 80 ? -0.475 13.589 -5.278 1.00 97.50 80 MET A C 1
ATOM 617 O O . MET A 1 80 ? 0.384 14.479 -5.289 1.00 97.50 80 MET A O 1
ATOM 621 N N . ASN A 1 81 ? -1.772 13.870 -5.188 1.00 96.75 81 ASN A N 1
ATOM 622 C CA . ASN A 1 81 ? -2.270 15.225 -4.981 1.00 96.75 81 ASN A CA 1
ATOM 623 C C . ASN A 1 81 ? -2.125 15.658 -3.508 1.00 96.75 81 ASN A C 1
ATOM 625 O O . ASN A 1 81 ? -1.708 14.887 -2.647 1.00 96.75 81 ASN A O 1
ATOM 629 N N . GLY A 1 82 ? -2.475 16.913 -3.210 1.00 96.25 82 GLY A N 1
ATOM 630 C CA . GLY A 1 82 ? -2.334 17.477 -1.865 1.00 96.25 82 GLY A CA 1
ATOM 631 C C . GLY A 1 82 ? -3.168 16.806 -0.772 1.00 96.25 82 GLY A C 1
ATOM 632 O O . GLY A 1 82 ? -2.770 16.875 0.379 1.00 96.25 82 GLY A O 1
ATOM 633 N N . LYS A 1 83 ? -4.291 16.163 -1.110 1.00 93.56 83 LYS A N 1
ATOM 634 C CA . LYS A 1 83 ? -5.138 15.449 -0.140 1.00 93.56 83 LYS A CA 1
ATOM 635 C C . LYS A 1 83 ? -4.646 14.031 0.149 1.00 93.56 83 LYS A C 1
ATOM 637 O O . LYS A 1 83 ? -5.011 13.4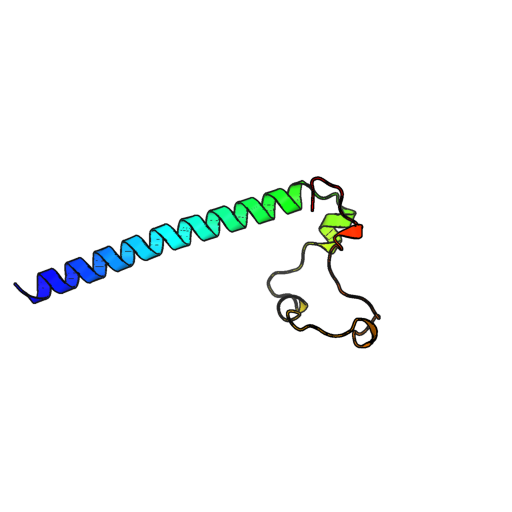65 1.168 1.00 93.56 83 LYS A O 1
ATOM 642 N N . GLN A 1 84 ? -3.895 13.448 -0.781 1.00 95.00 84 GLN A N 1
ATOM 643 C CA . GLN A 1 84 ? -3.440 12.061 -0.713 1.00 95.00 84 GLN A CA 1
ATOM 644 C C . GLN A 1 84 ? -2.141 11.907 0.099 1.00 95.00 84 GLN A C 1
ATOM 646 O O . GLN A 1 84 ? -1.848 10.804 0.551 1.00 95.00 84 GLN A O 1
ATOM 651 N N . ARG A 1 85 ? -1.350 12.978 0.232 1.00 88.00 85 ARG A N 1
ATOM 652 C CA . ARG A 1 85 ? -0.000 12.982 0.817 1.00 88.00 85 ARG A CA 1
ATOM 653 C C . ARG A 1 85 ? 0.045 13.542 2.232 1.00 88.00 85 ARG A C 1
ATOM 655 O O . ARG A 1 85 ? -0.767 14.446 2.521 1.00 88.00 85 ARG A O 1
#

pLDDT: mean 83.74, std 14.06, range [50.16, 98.06]

InterPro domains:
  IPR021889 Protein of unknown function DUF3500 [PF12006] 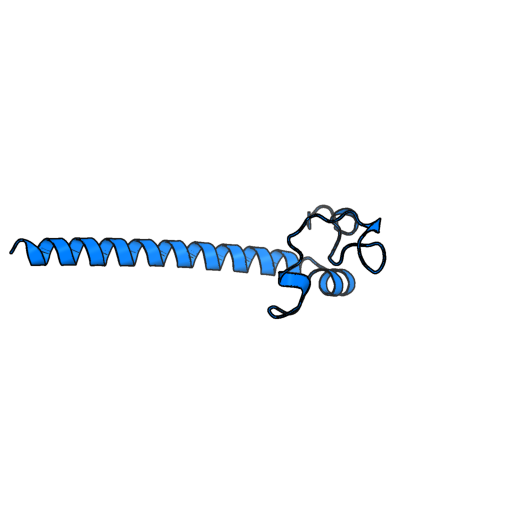(23-85)

Solvent-accessible surface area (backbone atoms only — not comparable to full-atom values): 5332 Å² total; per-residue (Å²): 118,73,66,62,56,54,55,52,52,54,53,53,54,54,53,58,53,52,57,54,53,52,50,52,54,50,52,54,51,50,54,53,49,55,53,54,72,72,44,54,74,75,47,39,69,33,61,61,74,63,87,89,38,74,70,75,70,64,79,68,93,67,62,42,81,78,35,91,83,55,52,77,86,55,60,52,71,90,80,45,56,83,87,77,100

Organism: NCBI:txid408172

Sequence (85 aa):
MKFARIFTVIASLSFAAQTQAASVVKEMTVAANNLLDSLDSAQKAKAAFDFNGKERLYWHFLPAEMLKGGSRKGLQIKQMNGKQR

Mean predicted aligned error: 9.16 Å